Protein AF-A0AAV6CUB8-F1 (afdb_monomer_lite)

Structure (mmCIF, N/CA/C/O backbone):
data_AF-A0AAV6CUB8-F1
#
_entry.id   AF-A0AAV6CUB8-F1
#
loop_
_atom_site.group_PDB
_atom_site.id
_atom_site.type_symbol
_atom_site.label_atom_id
_atom_site.label_alt_id
_atom_site.label_comp_id
_atom_site.label_asym_id
_atom_site.label_entity_id
_atom_site.label_seq_id
_atom_site.pdbx_PDB_ins_code
_atom_site.Cartn_x
_atom_site.Cartn_y
_atom_site.Cartn_z
_atom_site.occupancy
_atom_site.B_iso_or_equiv
_atom_site.auth_seq_id
_atom_site.auth_comp_id
_atom_site.auth_asym_id
_atom_site.auth_atom_id
_atom_site.pdbx_PDB_model_num
ATOM 1 N N . MET A 1 1 ? -48.097 -9.297 0.625 1.00 46.62 1 MET A N 1
ATOM 2 C CA . MET A 1 1 ? -46.932 -8.595 0.040 1.00 46.62 1 MET A CA 1
ATOM 3 C C . MET A 1 1 ? -46.776 -7.238 0.726 1.00 46.62 1 MET A C 1
ATOM 5 O O . MET A 1 1 ? -47.336 -6.263 0.253 1.00 46.62 1 MET A O 1
ATOM 9 N N . LYS A 1 2 ? -46.164 -7.179 1.920 1.00 51.59 2 LYS A N 1
ATOM 10 C CA . LYS A 1 2 ? -46.276 -6.002 2.815 1.00 51.59 2 LYS A CA 1
ATOM 11 C C . LYS A 1 2 ? -44.956 -5.564 3.469 1.00 51.59 2 LYS A C 1
ATOM 13 O O . LYS A 1 2 ? -44.980 -4.836 4.449 1.00 51.59 2 LYS A O 1
ATOM 18 N N . TYR A 1 3 ? -43.820 -5.977 2.905 1.00 56.75 3 TYR A N 1
ATOM 19 C CA . TYR A 1 3 ? -42.485 -5.676 3.447 1.00 56.75 3 TYR A CA 1
ATOM 20 C C . TYR A 1 3 ? -41.549 -4.994 2.438 1.00 56.75 3 TYR A C 1
ATOM 22 O O . TYR A 1 3 ? -40.354 -4.882 2.681 1.00 56.75 3 TYR A O 1
ATOM 30 N N . LEU A 1 4 ? -42.079 -4.514 1.307 1.00 52.09 4 LEU A N 1
ATOM 31 C CA . LEU A 1 4 ? -41.264 -3.890 0.263 1.00 52.09 4 LEU A CA 1
ATOM 32 C C . LEU A 1 4 ? -40.716 -2.473 0.579 1.00 52.09 4 LEU A C 1
ATOM 34 O O . LEU A 1 4 ? -39.707 -2.124 -0.023 1.00 52.09 4 LEU A O 1
ATOM 38 N N . PRO A 1 5 ? -41.271 -1.639 1.492 1.00 50.25 5 PRO A N 1
ATOM 39 C CA . PRO A 1 5 ? -40.734 -0.287 1.679 1.00 50.25 5 PRO A CA 1
ATOM 40 C C . PRO A 1 5 ? -39.568 -0.218 2.680 1.00 50.25 5 PRO A C 1
ATOM 42 O O . PRO A 1 5 ? -38.992 0.849 2.865 1.00 50.25 5 PRO A O 1
ATOM 45 N N . LEU A 1 6 ? -39.205 -1.329 3.335 1.00 50.91 6 LEU A N 1
ATOM 46 C CA . LEU A 1 6 ? -38.262 -1.332 4.463 1.00 50.91 6 LEU A CA 1
ATOM 47 C C . LEU A 1 6 ? -36.844 -1.815 4.101 1.00 50.91 6 LEU A C 1
ATOM 49 O O . LEU A 1 6 ? -36.047 -2.096 4.986 1.00 50.91 6 LEU A O 1
ATOM 53 N N . LEU A 1 7 ? -36.525 -1.929 2.808 1.00 52.56 7 LEU A N 1
ATOM 54 C CA . LEU A 1 7 ? -35.200 -2.352 2.319 1.00 52.56 7 LEU A CA 1
ATOM 55 C C . LEU A 1 7 ? -34.389 -1.221 1.668 1.00 52.56 7 LEU A C 1
ATOM 57 O O . LEU A 1 7 ? -33.260 -1.440 1.246 1.00 52.56 7 LEU A O 1
ATOM 61 N N . VAL A 1 8 ? -34.939 -0.008 1.592 1.00 53.78 8 VAL A N 1
ATOM 62 C CA . VAL A 1 8 ? -34.275 1.135 0.946 1.00 53.78 8 VAL A CA 1
ATOM 63 C C . VAL A 1 8 ? -33.281 1.884 1.859 1.00 53.78 8 VAL A C 1
ATOM 65 O O . VAL A 1 8 ? -32.220 2.255 1.359 1.00 53.78 8 VAL A O 1
ATOM 68 N N . PRO A 1 9 ? -33.500 2.082 3.179 1.00 51.88 9 PRO A N 1
ATOM 69 C CA . PRO A 1 9 ? -32.579 2.911 3.967 1.00 51.88 9 PRO A CA 1
ATOM 70 C C . PRO A 1 9 ? -31.269 2.201 4.351 1.00 51.88 9 PRO A C 1
ATOM 72 O O . PRO A 1 9 ? -30.313 2.862 4.745 1.00 51.88 9 PRO A O 1
ATOM 75 N N . VAL A 1 10 ? -31.190 0.872 4.218 1.00 53.06 10 VAL A N 1
ATOM 76 C CA . VAL A 1 10 ? -30.000 0.093 4.615 1.00 53.06 10 VAL A CA 1
ATOM 77 C C . VAL A 1 10 ? -28.873 0.195 3.579 1.00 53.06 10 VAL A C 1
ATOM 79 O O . VAL A 1 10 ? -27.700 0.148 3.937 1.00 53.06 10 VAL A O 1
ATOM 82 N N . ILE A 1 11 ? -29.204 0.406 2.302 1.00 53.97 11 ILE A N 1
ATOM 83 C CA . ILE A 1 11 ? -28.216 0.439 1.209 1.00 53.97 11 ILE A CA 1
ATOM 84 C C . ILE A 1 11 ? -27.389 1.740 1.226 1.00 53.97 11 ILE A C 1
ATOM 86 O O . ILE A 1 11 ? -26.254 1.762 0.758 1.00 53.97 11 ILE A O 1
ATOM 90 N N . ILE A 1 12 ? -27.906 2.819 1.822 1.00 54.78 12 ILE A N 1
ATOM 91 C CA . ILE A 1 12 ? -27.254 4.141 1.804 1.00 54.78 12 ILE A CA 1
ATOM 92 C C . ILE A 1 12 ? -26.087 4.229 2.809 1.00 54.78 12 ILE A C 1
ATOM 94 O O . ILE A 1 12 ? -25.150 4.995 2.603 1.00 54.78 12 ILE A O 1
ATOM 98 N N . LEU A 1 13 ? -26.076 3.402 3.861 1.00 53.09 13 LEU A N 1
ATOM 99 C CA . LEU A 1 13 ? -25.042 3.449 4.908 1.00 53.09 13 LEU A CA 1
ATOM 100 C C . LEU A 1 13 ? -23.692 2.841 4.493 1.00 53.09 13 LEU A C 1
ATOM 102 O O . LEU A 1 13 ? -22.695 3.038 5.181 1.00 53.09 13 LEU A O 1
ATOM 106 N N . ILE A 1 14 ? -23.631 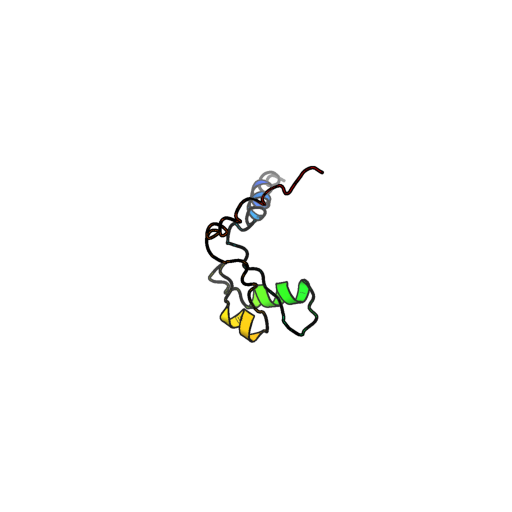2.137 3.361 1.00 55.22 14 ILE A N 1
ATOM 107 C CA . ILE A 1 14 ? -22.394 1.514 2.863 1.00 55.22 14 ILE A CA 1
ATOM 108 C C . ILE A 1 14 ? -21.529 2.519 2.073 1.00 55.22 14 ILE A C 1
ATOM 110 O O . ILE A 1 14 ? -20.364 2.253 1.794 1.00 55.22 14 ILE A O 1
ATOM 114 N N . ALA A 1 15 ? -22.074 3.691 1.722 1.00 51.12 15 ALA A N 1
ATOM 115 C CA . ALA A 1 15 ? -21.407 4.666 0.858 1.00 51.12 15 ALA A CA 1
ATOM 116 C C . ALA A 1 15 ? -20.531 5.696 1.602 1.00 51.12 15 ALA A C 1
ATOM 118 O O . ALA A 1 15 ? -19.840 6.477 0.952 1.00 51.12 15 ALA A O 1
ATOM 119 N N . SER A 1 16 ? -20.529 5.727 2.941 1.00 49.81 16 SER A N 1
ATOM 120 C CA . SER A 1 16 ? -19.799 6.751 3.711 1.00 49.81 16 SER A CA 1
ATOM 121 C C . SER A 1 16 ? -18.449 6.303 4.275 1.00 49.81 16 SER A C 1
ATOM 123 O O . SER A 1 16 ? -17.838 7.050 5.033 1.00 49.81 16 SER A O 1
ATOM 125 N N . ALA A 1 17 ? -17.924 5.139 3.881 1.00 51.28 17 ALA A N 1
ATOM 126 C CA . ALA A 1 17 ? -16.525 4.781 4.140 1.00 51.28 17 ALA A CA 1
ATOM 127 C C . ALA A 1 17 ? -15.579 5.415 3.096 1.00 51.28 17 ALA A C 1
ATOM 129 O O . ALA A 1 17 ? -14.641 4.782 2.622 1.00 51.28 17 ALA A O 1
ATOM 130 N N . CYS A 1 18 ? -15.831 6.669 2.709 1.00 48.78 18 CYS A N 1
ATOM 131 C CA . CYS A 1 18 ? -14.860 7.469 1.971 1.00 48.78 18 CYS A CA 1
ATOM 132 C C . CYS A 1 18 ? -13.869 8.002 3.014 1.00 48.78 18 CYS A C 1
ATOM 134 O O . CYS A 1 18 ? -14.114 9.016 3.665 1.00 48.78 18 CYS A O 1
ATOM 136 N N . GLY A 1 19 ? -12.834 7.200 3.275 1.00 49.22 19 GLY A N 1
ATOM 137 C CA . GLY A 1 19 ? -11.911 7.350 4.392 1.00 49.22 19 GLY A CA 1
ATOM 138 C C . GLY A 1 19 ? -11.245 8.723 4.456 1.00 49.22 19 GLY A C 1
ATOM 139 O O . GLY A 1 19 ? -10.557 9.145 3.536 1.00 49.22 19 GLY A O 1
ATOM 140 N N . THR A 1 20 ? -11.412 9.390 5.596 1.00 50.56 20 THR A N 1
ATOM 141 C CA . THR A 1 20 ? -10.616 10.546 6.037 1.00 50.56 20 THR A CA 1
ATOM 142 C C . THR A 1 20 ? -9.406 10.114 6.871 1.00 50.56 20 THR A C 1
ATOM 144 O O . THR A 1 20 ? -8.844 10.918 7.613 1.00 50.56 20 THR A O 1
ATOM 147 N N . ALA A 1 21 ? -9.032 8.834 6.824 1.00 53.56 21 ALA A N 1
ATOM 148 C CA . ALA A 1 21 ? -7.749 8.395 7.342 1.00 53.56 21 ALA A CA 1
ATOM 149 C C . ALA A 1 21 ? -6.715 8.821 6.308 1.00 53.56 21 ALA A C 1
ATOM 151 O O . ALA A 1 21 ? -6.863 8.459 5.147 1.00 53.56 21 ALA A O 1
ATOM 152 N N . THR A 1 22 ? -5.747 9.636 6.721 1.00 56.72 22 THR A N 1
ATOM 153 C CA . THR A 1 22 ? -4.599 10.069 5.923 1.00 56.72 22 THR A CA 1
ATOM 154 C C . THR A 1 22 ? -4.122 8.897 5.069 1.00 56.72 22 THR A C 1
ATOM 156 O O . THR A 1 22 ? -3.565 7.937 5.605 1.00 56.72 22 THR A O 1
ATOM 159 N N . ASP A 1 23 ? -4.469 8.915 3.779 1.00 63.16 23 ASP A N 1
ATOM 160 C CA . ASP A 1 23 ? -4.250 7.783 2.884 1.00 63.16 23 ASP A CA 1
ATOM 161 C C . ASP A 1 23 ? -2.753 7.743 2.598 1.00 63.16 23 ASP A C 1
ATOM 163 O O . ASP A 1 23 ? -2.237 8.426 1.712 1.00 63.16 23 ASP A O 1
ATOM 167 N N . LYS A 1 24 ? -2.030 7.031 3.466 1.00 76.38 24 LYS A N 1
ATOM 168 C CA . LYS A 1 24 ? -0.598 6.826 3.325 1.00 76.38 24 LYS A CA 1
ATOM 169 C C . LYS A 1 24 ? -0.395 6.134 1.992 1.00 76.38 24 LYS A C 1
ATOM 171 O O . LYS A 1 24 ? -0.878 5.023 1.783 1.00 76.38 24 LYS A O 1
ATOM 176 N N . GLN A 1 25 ? 0.302 6.806 1.090 1.00 84.56 25 GLN A N 1
ATOM 177 C CA . GLN A 1 25 ? 0.537 6.279 -0.243 1.00 84.56 25 GLN A CA 1
ATOM 178 C C . GLN A 1 25 ? 1.655 5.230 -0.184 1.00 84.56 25 GLN A C 1
ATOM 180 O O . GLN A 1 25 ? 2.641 5.402 0.534 1.00 84.56 25 GLN A O 1
ATOM 185 N N . TRP A 1 26 ? 1.524 4.150 -0.951 1.00 88.62 26 TRP A N 1
ATOM 186 C CA . TRP A 1 26 ? 2.466 3.027 -0.961 1.00 88.62 26 TRP A CA 1
ATOM 187 C C . TRP A 1 26 ? 2.999 2.769 -2.367 1.00 88.62 26 TRP A C 1
ATOM 189 O O . TRP A 1 26 ? 2.314 3.022 -3.355 1.00 88.62 26 TRP A O 1
ATOM 199 N N . TYR A 1 27 ? 4.212 2.232 -2.462 1.00 90.44 27 TYR A N 1
ATOM 200 C CA . TYR A 1 27 ? 4.826 1.817 -3.722 1.00 90.44 27 TYR A CA 1
ATOM 201 C C . TYR A 1 27 ? 5.727 0.597 -3.517 1.00 90.44 27 TYR A C 1
ATOM 203 O O . TYR A 1 27 ? 6.314 0.444 -2.448 1.00 90.44 27 TYR A O 1
ATOM 211 N N . LYS A 1 28 ? 5.872 -0.266 -4.530 1.00 91.56 28 LYS A N 1
ATOM 212 C CA . LYS A 1 28 ? 6.898 -1.320 -4.526 1.00 91.56 28 LYS A CA 1
ATOM 213 C C . LYS A 1 28 ? 8.138 -0.845 -5.285 1.00 91.56 28 LYS A C 1
ATOM 215 O O . LYS A 1 28 ? 8.070 -0.695 -6.505 1.00 91.56 28 LYS A O 1
ATOM 220 N N . PRO A 1 29 ? 9.271 -0.586 -4.612 1.00 83.25 29 PRO A N 1
ATOM 221 C CA . PRO A 1 29 ? 10.516 -0.315 -5.312 1.00 83.25 29 PRO A CA 1
ATOM 222 C C . PRO A 1 29 ? 10.978 -1.596 -6.015 1.00 83.25 29 PRO A C 1
ATOM 224 O O . PRO A 1 29 ? 11.031 -2.661 -5.404 1.00 83.25 29 PRO A O 1
ATOM 227 N N . ASN A 1 30 ? 11.365 -1.482 -7.285 1.00 83.06 30 ASN A N 1
ATOM 228 C CA . ASN A 1 30 ? 11.949 -2.571 -8.083 1.00 83.06 30 ASN A CA 1
ATOM 229 C C . ASN A 1 30 ? 10.992 -3.709 -8.482 1.00 83.06 30 ASN A C 1
ATOM 231 O O . ASN A 1 30 ? 11.459 -4.775 -8.880 1.00 83.06 30 ASN A O 1
ATOM 235 N N . ALA A 1 31 ? 9.678 -3.504 -8.397 1.00 87.06 31 ALA A N 1
ATOM 236 C CA . ALA A 1 31 ? 8.702 -4.460 -8.904 1.00 87.06 31 ALA A CA 1
ATOM 237 C C . ALA A 1 31 ? 7.571 -3.732 -9.626 1.00 87.06 31 ALA A C 1
ATOM 239 O O . ALA A 1 31 ? 7.040 -2.747 -9.111 1.00 87.06 31 ALA A O 1
ATOM 240 N N . ASP A 1 32 ? 7.176 -4.250 -10.785 1.00 90.25 32 ASP A N 1
ATOM 241 C CA . ASP A 1 32 ? 5.915 -3.869 -11.407 1.00 90.25 32 ASP A CA 1
ATOM 242 C C . ASP A 1 32 ? 4.768 -4.458 -10.584 1.00 90.25 32 ASP A C 1
ATOM 244 O O . ASP A 1 32 ? 4.802 -5.621 -10.172 1.00 90.25 32 ASP A O 1
ATOM 248 N N . TYR A 1 33 ? 3.754 -3.646 -10.311 1.00 89.31 33 TYR A N 1
ATOM 249 C CA . TYR A 1 33 ? 2.586 -4.063 -9.549 1.00 89.31 33 TYR A CA 1
ATOM 250 C C . TYR A 1 33 ? 1.325 -3.464 -10.146 1.00 89.31 33 TYR A C 1
ATOM 252 O O . TYR A 1 33 ? 1.334 -2.378 -10.727 1.00 89.31 33 TYR A O 1
ATOM 260 N N . THR A 1 34 ? 0.217 -4.175 -9.972 1.00 92.69 34 THR A N 1
ATOM 261 C CA . THR A 1 34 ? -1.102 -3.672 -10.336 1.00 92.69 34 THR A CA 1
ATOM 262 C C . THR A 1 34 ? -1.828 -3.120 -9.115 1.00 92.69 34 THR A C 1
ATOM 264 O O . THR A 1 34 ? -1.484 -3.391 -7.961 1.00 92.69 34 THR A O 1
ATOM 267 N N . THR A 1 35 ? -2.897 -2.371 -9.364 1.00 89.00 35 THR A N 1
ATOM 268 C CA . THR A 1 35 ? -3.824 -1.946 -8.309 1.00 89.00 35 THR A CA 1
ATOM 269 C C . THR A 1 35 ? -4.484 -3.134 -7.605 1.00 89.00 35 THR A C 1
ATOM 271 O O . THR A 1 35 ? -4.746 -3.058 -6.409 1.00 89.00 35 THR A O 1
ATOM 274 N N . ALA A 1 36 ? -4.705 -4.250 -8.308 1.00 90.94 36 ALA A N 1
ATOM 275 C CA . ALA A 1 36 ? -5.270 -5.463 -7.722 1.00 90.94 36 ALA A CA 1
ATOM 276 C C . ALA A 1 36 ? -4.314 -6.122 -6.712 1.00 90.94 36 ALA A C 1
ATOM 278 O O . ALA A 1 36 ? -4.758 -6.605 -5.670 1.00 90.94 36 ALA A O 1
ATOM 279 N N . ASP A 1 37 ? -3.006 -6.096 -6.985 1.00 90.31 37 ASP A N 1
ATOM 280 C CA . ASP A 1 37 ? -1.993 -6.606 -6.054 1.00 90.31 37 ASP A CA 1
ATOM 281 C C . ASP A 1 37 ? -1.946 -5.776 -4.772 1.00 90.31 37 ASP A C 1
ATOM 283 O O . ASP A 1 37 ? -1.870 -6.333 -3.676 1.00 90.31 37 ASP A O 1
ATOM 287 N N . PHE A 1 38 ? -2.02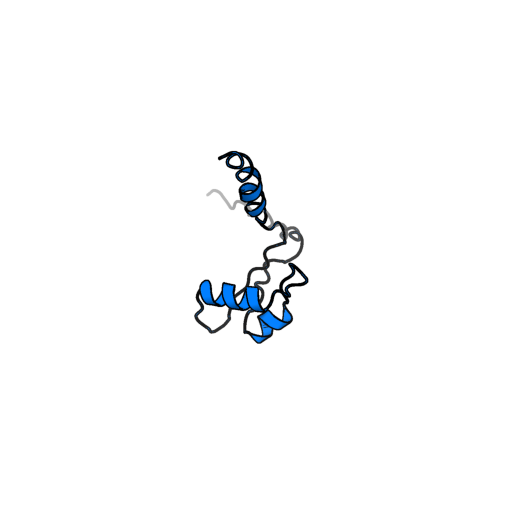8 -4.448 -4.911 1.00 91.19 38 PHE A N 1
ATOM 288 C CA . PHE A 1 38 ? -2.117 -3.541 -3.769 1.00 91.19 38 PHE A CA 1
ATOM 289 C C . PHE A 1 38 ? -3.361 -3.813 -2.934 1.00 91.19 38 PHE A C 1
ATOM 291 O O . PHE A 1 38 ? -3.251 -3.955 -1.723 1.00 91.19 38 PHE A O 1
ATOM 298 N N . GLU A 1 39 ? -4.529 -3.935 -3.565 1.00 90.38 39 GLU A N 1
ATOM 299 C CA . GLU A 1 39 ? -5.784 -4.144 -2.847 1.00 90.38 39 GLU A CA 1
ATOM 300 C C . GLU A 1 39 ? -5.784 -5.453 -2.057 1.00 90.38 39 GLU A C 1
ATOM 302 O O . GLU A 1 39 ? -6.169 -5.477 -0.889 1.00 90.38 39 GLU A O 1
ATOM 307 N N . ARG A 1 40 ? -5.297 -6.537 -2.668 1.00 92.06 40 ARG A N 1
ATOM 308 C CA . ARG A 1 40 ? -5.172 -7.835 -2.000 1.00 92.06 40 ARG A CA 1
ATOM 309 C C . ARG A 1 40 ? -4.268 -7.735 -0.774 1.00 92.06 40 ARG A C 1
ATOM 311 O O . ARG A 1 40 ? -4.660 -8.150 0.311 1.00 92.06 40 ARG A O 1
ATOM 318 N N . ASP A 1 41 ? -3.073 -7.175 -0.947 1.00 92.06 41 ASP A N 1
ATOM 319 C CA . ASP A 1 41 ? -2.103 -7.047 0.139 1.00 92.06 41 ASP A CA 1
ATOM 320 C C . ASP A 1 41 ? -2.620 -6.092 1.232 1.00 92.06 41 ASP A C 1
ATOM 322 O O . ASP A 1 41 ? -2.459 -6.377 2.414 1.00 92.06 41 ASP A O 1
ATOM 326 N N . ARG A 1 42 ? -3.323 -5.016 0.859 1.00 89.19 42 ARG A N 1
ATOM 327 C CA . ARG A 1 42 ? -3.963 -4.073 1.784 1.00 89.19 42 ARG A CA 1
ATOM 328 C C . ARG A 1 42 ? -5.035 -4.746 2.631 1.00 89.19 42 ARG A C 1
ATOM 330 O O . ARG A 1 42 ? -5.056 -4.549 3.843 1.00 89.19 42 ARG A O 1
ATOM 337 N N . VAL A 1 43 ? -5.925 -5.523 2.016 1.00 90.19 43 VAL A N 1
ATOM 338 C CA . VAL A 1 43 ? -6.989 -6.252 2.726 1.00 90.19 43 VAL A CA 1
ATOM 339 C C . VAL A 1 43 ? -6.392 -7.308 3.648 1.00 90.19 43 VAL A C 1
ATOM 341 O O . VAL A 1 43 ? -6.809 -7.411 4.799 1.00 90.19 43 VAL A O 1
ATOM 344 N N . ASP A 1 44 ? -5.386 -8.043 3.179 1.00 91.25 44 ASP A N 1
ATOM 345 C CA . ASP A 1 44 ? -4.699 -9.048 3.988 1.00 91.25 44 ASP A CA 1
ATOM 346 C C . ASP A 1 44 ? -3.973 -8.424 5.189 1.00 91.25 44 ASP A C 1
ATOM 348 O O . ASP A 1 44 ? -3.997 -8.980 6.287 1.00 9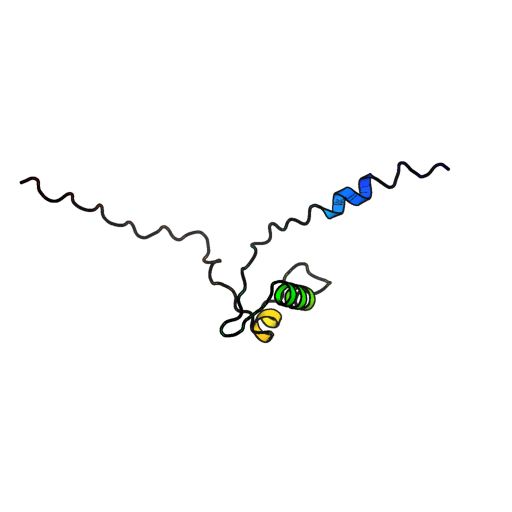1.25 44 ASP A O 1
ATOM 352 N N . CYS A 1 45 ? -3.339 -7.266 4.985 1.00 90.38 45 CYS A N 1
ATOM 353 C CA . CYS A 1 45 ? -2.604 -6.525 6.008 1.00 90.38 45 CYS A CA 1
ATOM 354 C C . CYS A 1 45 ? -3.489 -5.602 6.861 1.00 90.38 45 CYS A C 1
ATOM 356 O O . CYS A 1 45 ? -2.974 -4.926 7.749 1.00 90.38 45 CYS A O 1
ATOM 358 N N . THR A 1 46 ? -4.804 -5.546 6.629 1.00 88.81 46 THR A N 1
ATOM 359 C CA . THR A 1 46 ? -5.741 -4.801 7.482 1.00 88.81 46 THR A CA 1
ATOM 360 C C . THR A 1 46 ? -6.414 -5.782 8.441 1.00 88.81 46 THR A C 1
ATOM 362 O O . THR A 1 46 ? -7.265 -6.575 8.023 1.00 88.81 46 THR A O 1
ATOM 365 N N . PRO A 1 47 ? -6.073 -5.773 9.744 1.00 82.56 47 PRO A N 1
ATOM 366 C CA . PRO A 1 47 ? -6.658 -6.717 10.683 1.00 82.56 47 PRO A CA 1
ATOM 367 C C . PRO A 1 47 ? -8.174 -6.530 10.761 1.00 82.56 47 PRO A C 1
ATOM 369 O O . PRO A 1 47 ? -8.658 -5.431 10.975 1.00 82.56 47 PRO A O 1
ATOM 372 N N . LYS A 1 48 ? -8.966 -7.607 10.718 1.00 78.19 48 LYS A N 1
ATOM 373 C CA . LYS A 1 48 ? -10.447 -7.513 10.780 1.00 78.19 48 LYS A CA 1
ATOM 374 C C . LYS A 1 48 ? -10.998 -6.788 12.019 1.00 78.19 48 LYS A C 1
ATOM 376 O O . LYS A 1 48 ? -12.162 -6.405 12.044 1.00 78.19 48 LYS A O 1
ATOM 381 N N . LYS A 1 49 ? -10.177 -6.654 13.063 1.00 75.31 49 LYS A N 1
ATOM 382 C CA . LYS A 1 49 ? -10.512 -5.982 14.324 1.00 75.31 49 LYS A CA 1
ATOM 383 C C . LYS A 1 49 ? -10.235 -4.474 14.296 1.00 75.31 49 LYS A C 1
ATOM 385 O O . LYS A 1 49 ? -10.687 -3.775 15.195 1.00 75.31 49 LYS A O 1
ATOM 390 N N . THR A 1 50 ? -9.487 -3.982 13.309 1.00 70.75 50 THR A N 1
ATOM 391 C CA . THR A 1 50 ? -9.029 -2.592 13.213 1.00 70.75 50 THR A CA 1
ATOM 392 C C . THR A 1 50 ? -9.102 -2.113 11.770 1.00 70.75 50 THR A C 1
ATOM 394 O O . THR A 1 50 ? -8.578 -2.751 10.871 1.00 70.75 50 THR A O 1
ATOM 397 N N . THR A 1 51 ? -9.644 -0.930 11.523 1.00 76.25 51 THR A N 1
ATOM 398 C CA . THR A 1 51 ? -9.631 -0.321 10.179 1.00 76.25 51 THR A CA 1
ATOM 399 C C . THR A 1 51 ? -8.283 0.329 9.831 1.00 76.25 51 THR A C 1
ATOM 401 O O . THR A 1 51 ? -8.226 1.197 8.966 1.00 76.25 51 THR A O 1
ATOM 404 N N . VAL A 1 52 ? -7.213 -0.030 10.549 1.00 81.88 52 VAL A N 1
ATOM 405 C CA . VAL A 1 52 ? -5.865 0.525 10.392 1.00 81.88 52 VAL A CA 1
ATOM 406 C C . VAL A 1 52 ? -5.007 -0.499 9.667 1.00 81.88 52 VAL A C 1
ATOM 408 O O . VAL A 1 52 ? -4.952 -1.659 10.073 1.00 81.88 52 VAL A O 1
ATOM 411 N N . LEU A 1 53 ? -4.351 -0.057 8.599 1.00 85.00 53 LEU A N 1
ATOM 412 C CA . LEU A 1 53 ? -3.436 -0.872 7.813 1.00 85.00 53 LEU A CA 1
ATOM 413 C C . LEU A 1 53 ? -2.147 -1.141 8.602 1.00 85.00 53 LEU A C 1
ATOM 415 O O . LEU A 1 53 ? -1.523 -0.204 9.102 1.00 85.00 53 LEU A O 1
ATOM 419 N N . ASP A 1 54 ? -1.732 -2.405 8.694 1.00 88.75 54 ASP A N 1
ATOM 420 C CA . ASP A 1 54 ? -0.474 -2.784 9.338 1.00 88.75 54 ASP A CA 1
ATOM 421 C C . ASP A 1 54 ? 0.718 -2.481 8.417 1.00 88.75 54 ASP A C 1
ATOM 423 O O . ASP A 1 54 ? 0.938 -3.138 7.394 1.00 88.75 54 ASP A O 1
ATOM 427 N N . GLU A 1 55 ? 1.515 -1.478 8.791 1.00 89.31 55 GLU A N 1
ATOM 428 C CA . GLU A 1 55 ? 2.696 -1.084 8.026 1.00 89.31 55 GLU A CA 1
ATOM 429 C C . GLU A 1 55 ? 3.780 -2.161 7.960 1.00 89.31 55 GLU A C 1
ATOM 431 O O . GLU A 1 55 ? 4.536 -2.206 6.989 1.00 89.31 55 GLU A O 1
ATOM 436 N N . THR A 1 56 ? 3.902 -2.990 8.996 1.00 91.00 56 THR A N 1
ATOM 437 C CA . THR A 1 56 ? 4.933 -4.032 9.059 1.00 91.00 56 THR A CA 1
ATOM 438 C C . THR A 1 56 ? 4.605 -5.111 8.043 1.00 91.00 56 THR A C 1
ATOM 440 O O . THR A 1 56 ? 5.451 -5.448 7.218 1.00 91.00 56 THR A O 1
ATOM 443 N N . CYS A 1 57 ? 3.341 -5.540 8.008 1.00 92.38 57 CYS A N 1
ATOM 444 C CA . CYS A 1 57 ? 2.839 -6.472 7.001 1.00 92.38 57 CYS A CA 1
ATOM 445 C C . CYS A 1 57 ? 3.034 -5.929 5.576 1.00 92.38 57 CYS A C 1
ATOM 447 O O . CYS A 1 57 ? 3.525 -6.637 4.697 1.00 92.38 57 CYS A O 1
ATOM 449 N N . MET A 1 58 ? 2.725 -4.649 5.343 1.00 92.25 58 MET A N 1
ATOM 450 C CA . MET A 1 58 ? 2.931 -4.018 4.035 1.00 92.25 58 MET A CA 1
ATOM 451 C C . MET A 1 58 ? 4.411 -4.026 3.619 1.00 92.25 58 MET A C 1
ATOM 453 O O . MET A 1 58 ? 4.729 -4.427 2.496 1.00 92.25 58 MET A O 1
ATOM 457 N N . LYS A 1 59 ? 5.323 -3.662 4.529 1.00 91.38 59 LYS A N 1
ATOM 458 C CA . LYS A 1 59 ? 6.778 -3.672 4.290 1.00 91.38 59 LYS A CA 1
ATOM 459 C C . LYS A 1 59 ? 7.318 -5.072 4.008 1.00 91.38 59 LYS A C 1
ATOM 461 O O . LYS A 1 59 ? 8.121 -5.223 3.091 1.00 91.38 59 LYS A O 1
ATOM 466 N N . GLU A 1 60 ? 6.851 -6.094 4.722 1.00 93.06 60 GLU A N 1
ATOM 467 C CA . GLU A 1 60 ? 7.214 -7.498 4.465 1.00 93.06 60 GLU A CA 1
ATOM 468 C C . GLU A 1 60 ? 6.783 -7.967 3.072 1.00 93.06 60 GLU A C 1
ATOM 470 O O . GLU A 1 60 ? 7.497 -8.727 2.419 1.00 93.06 60 GLU A O 1
ATOM 475 N N . ARG A 1 61 ? 5.654 -7.457 2.564 1.00 91.88 61 ARG A N 1
ATOM 476 C CA . ARG A 1 61 ? 5.203 -7.698 1.184 1.00 91.88 61 ARG A CA 1
ATOM 477 C C . ARG A 1 61 ? 5.914 -6.836 0.138 1.00 91.88 61 ARG A C 1
ATOM 479 O O . ARG A 1 61 ? 5.566 -6.897 -1.043 1.00 91.88 61 ARG A O 1
ATOM 486 N N . GLY A 1 62 ? 6.905 -6.047 0.548 1.00 91.62 62 GLY A N 1
ATOM 487 C CA . GLY A 1 62 ? 7.714 -5.193 -0.318 1.00 91.62 62 GLY A CA 1
ATOM 488 C C . GLY A 1 62 ? 7.100 -3.826 -0.611 1.00 91.62 62 GLY A C 1
ATOM 489 O O . GLY A 1 62 ? 7.624 -3.104 -1.456 1.00 91.62 62 GLY A O 1
ATOM 490 N N . TRP A 1 63 ? 6.006 -3.448 0.058 1.00 92.88 63 TRP A N 1
ATOM 491 C CA . TRP A 1 63 ? 5.448 -2.102 -0.049 1.00 92.88 63 TRP A CA 1
ATOM 492 C C . TRP A 1 63 ? 6.227 -1.131 0.834 1.00 92.88 63 TRP A C 1
ATOM 494 O O . TRP A 1 63 ? 6.332 -1.302 2.046 1.00 92.88 63 TRP A O 1
ATOM 504 N N . MET A 1 64 ? 6.725 -0.056 0.241 1.00 90.19 64 MET A N 1
ATOM 505 C CA . MET A 1 64 ? 7.307 1.067 0.960 1.00 90.19 64 MET A CA 1
ATOM 506 C C . MET A 1 64 ? 6.319 2.231 1.023 1.00 90.19 64 MET A C 1
ATOM 508 O O . MET A 1 64 ? 5.634 2.505 0.036 1.00 90.19 64 MET A O 1
ATOM 512 N N . PRO A 1 65 ? 6.232 2.936 2.162 1.00 87.88 65 PRO A N 1
ATOM 513 C CA . PRO A 1 65 ? 5.442 4.149 2.240 1.00 87.88 65 PRO A CA 1
ATOM 514 C C . PRO A 1 65 ? 6.141 5.250 1.438 1.00 87.88 65 PRO A C 1
ATOM 516 O O 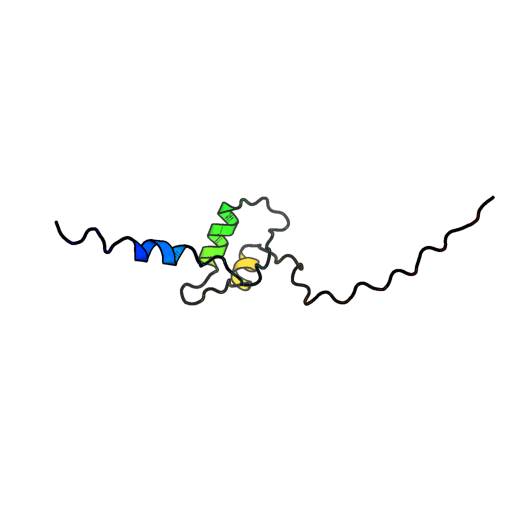. PRO A 1 65 ? 7.346 5.472 1.575 1.00 87.88 65 PRO A O 1
ATOM 519 N N . LEU A 1 66 ? 5.390 5.955 0.600 1.00 81.81 66 LEU A N 1
ATOM 520 C CA . LEU A 1 66 ? 5.839 7.221 0.041 1.00 81.81 66 LEU A CA 1
ATOM 521 C C . LEU A 1 66 ? 5.928 8.213 1.202 1.00 81.81 66 LEU A C 1
ATOM 523 O O . LEU A 1 66 ? 4.970 8.399 1.949 1.00 81.81 66 LEU A O 1
ATOM 527 N N . SER A 1 67 ? 7.072 8.873 1.354 1.00 62.75 67 SER A N 1
ATOM 528 C CA . SER A 1 67 ? 7.341 9.858 2.413 1.00 62.75 67 SER A CA 1
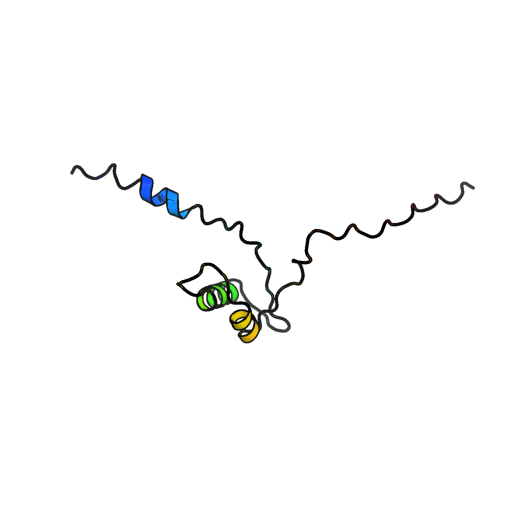ATOM 529 C C . SER A 1 67 ? 6.504 11.151 2.302 1.00 62.75 67 SER A C 1
ATOM 531 O O . SER A 1 67 ? 6.903 12.187 2.826 1.00 62.75 67 SER A O 1
ATOM 533 N N . GLY A 1 68 ? 5.361 11.113 1.607 1.00 52.38 68 GLY A N 1
ATOM 534 C CA . GLY A 1 68 ? 4.437 12.232 1.407 1.00 52.38 68 GLY A CA 1
ATOM 535 C C . GLY A 1 68 ? 3.700 12.666 2.675 1.00 52.38 68 GLY A C 1
ATOM 536 O O . GLY A 1 68 ? 3.215 13.789 2.725 1.00 52.38 68 GLY A O 1
ATOM 537 N N . ASP A 1 69 ? 3.716 11.843 3.727 1.00 52.16 69 ASP A N 1
ATOM 538 C CA . ASP A 1 69 ? 3.265 12.223 5.072 1.00 52.16 69 ASP A CA 1
ATOM 539 C C . ASP A 1 69 ? 4.369 12.938 5.869 1.00 52.16 69 ASP A C 1
ATOM 541 O O . ASP A 1 69 ? 4.496 12.758 7.085 1.00 52.16 69 ASP A O 1
ATOM 545 N N . ALA A 1 70 ? 5.213 13.745 5.213 1.00 48.03 70 ALA A N 1
ATOM 546 C CA . ALA A 1 70 ? 5.906 14.785 5.957 1.00 48.03 70 ALA A CA 1
ATOM 547 C C . ALA A 1 70 ? 4.812 15.589 6.676 1.00 48.03 70 ALA A C 1
ATOM 549 O O . ALA A 1 70 ? 3.864 16.052 6.039 1.00 48.03 70 ALA A O 1
ATOM 550 N N . GLY A 1 71 ? 4.904 15.677 8.007 1.00 53.75 71 GLY A N 1
ATOM 551 C CA . GLY A 1 71 ? 3.971 16.438 8.839 1.00 53.75 71 GLY A CA 1
ATOM 552 C C . GLY A 1 71 ? 3.749 17.870 8.320 1.00 53.75 71 GLY A C 1
ATOM 553 O O . GLY A 1 71 ? 4.446 18.302 7.400 1.00 53.75 71 GLY A O 1
ATOM 554 N N . PRO A 1 72 ? 2.784 18.617 8.895 1.00 52.59 72 PRO A N 1
ATOM 555 C CA . PRO A 1 72 ? 2.253 19.859 8.325 1.00 52.59 72 PRO A CA 1
ATOM 556 C C . PRO A 1 72 ? 3.367 20.717 7.734 1.00 52.59 72 PRO A C 1
ATOM 558 O O . PRO A 1 72 ? 4.330 21.007 8.442 1.00 52.59 72 PRO A O 1
ATOM 561 N N . ALA A 1 73 ? 3.232 21.052 6.443 1.00 53.91 73 ALA A N 1
ATOM 562 C CA . ALA A 1 73 ? 4.251 21.697 5.622 1.00 53.91 73 ALA A CA 1
ATOM 563 C C . ALA A 1 73 ? 5.134 22.639 6.450 1.00 53.91 73 ALA A C 1
ATOM 565 O O . ALA A 1 73 ? 4.713 23.734 6.835 1.00 53.91 73 ALA A O 1
ATOM 566 N N . VAL A 1 74 ? 6.362 22.207 6.748 1.00 59.53 74 VAL A N 1
ATOM 567 C CA . VAL A 1 74 ? 7.358 23.106 7.327 1.00 59.53 74 VAL A CA 1
ATOM 568 C C . VAL A 1 74 ? 7.534 24.203 6.286 1.00 59.53 74 VAL A C 1
ATOM 570 O O . VAL A 1 74 ? 7.869 23.894 5.141 1.00 59.53 74 VAL A O 1
ATOM 573 N N . LYS A 1 75 ? 7.184 25.451 6.643 1.00 56.97 75 LYS A N 1
ATOM 574 C CA . LYS A 1 75 ? 7.193 26.605 5.729 1.00 56.97 75 LYS A CA 1
ATOM 575 C C . LYS A 1 75 ? 8.418 26.517 4.824 1.00 56.97 75 LYS A C 1
ATOM 577 O O . LYS A 1 75 ? 9.539 26.467 5.331 1.00 56.97 75 LYS A O 1
ATOM 582 N N . ALA A 1 76 ? 8.188 26.481 3.511 1.00 61.25 76 ALA A N 1
ATOM 583 C CA . ALA A 1 76 ? 9.267 26.472 2.535 1.00 61.25 76 ALA A CA 1
ATOM 584 C C . ALA A 1 76 ? 10.270 27.592 2.881 1.00 61.25 76 ALA A C 1
ATOM 586 O O . ALA A 1 76 ? 9.826 28.697 3.224 1.00 61.25 76 ALA A O 1
ATOM 587 N N . PRO A 1 77 ? 11.594 27.341 2.832 1.00 61.78 77 PRO A N 1
ATOM 588 C CA . PRO A 1 77 ? 12.581 28.388 3.054 1.00 61.78 77 PRO A CA 1
ATOM 589 C C . PRO A 1 77 ? 12.276 29.562 2.123 1.00 61.78 77 PRO A C 1
ATOM 591 O O . PRO A 1 77 ? 12.064 29.363 0.926 1.00 61.78 77 PRO A O 1
ATOM 594 N N . ALA A 1 78 ? 12.198 30.774 2.675 1.00 62.41 78 ALA A N 1
ATOM 595 C CA . ALA A 1 78 ? 11.898 31.962 1.889 1.00 62.41 78 ALA A CA 1
ATOM 596 C C . ALA A 1 78 ? 12.963 32.123 0.796 1.00 62.41 78 ALA A C 1
ATOM 598 O O . ALA A 1 78 ? 14.125 32.408 1.084 1.00 62.41 78 ALA A O 1
ATOM 599 N N . ILE A 1 79 ? 12.568 31.919 -0.461 1.00 63.75 79 ILE A N 1
ATOM 600 C CA . ILE A 1 79 ? 13.426 32.194 -1.611 1.00 63.75 79 ILE A CA 1
ATOM 601 C C . ILE A 1 79 ? 13.619 33.719 -1.647 1.00 63.75 79 ILE A C 1
ATOM 603 O O . ILE A 1 79 ? 12.617 34.440 -1.714 1.00 63.75 79 ILE A O 1
ATOM 607 N N . PRO A 1 80 ? 14.857 34.245 -1.576 1.00 64.44 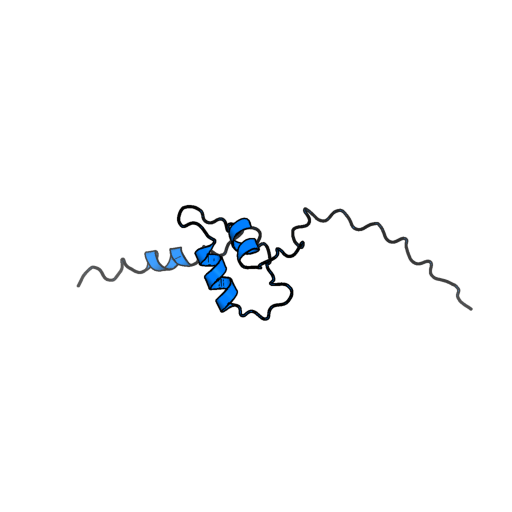80 PRO A N 1
ATOM 608 C CA . PRO A 1 80 ? 15.074 35.682 -1.651 1.00 64.44 80 PRO A CA 1
ATOM 609 C C . PRO A 1 80 ? 14.585 36.210 -3.010 1.00 64.44 80 PRO A C 1
ATOM 611 O O . PRO A 1 80 ? 14.755 35.534 -4.031 1.00 64.44 80 PRO A O 1
ATOM 614 N N . PRO A 1 81 ? 13.962 37.401 -3.059 1.00 65.06 81 PRO A N 1
ATOM 615 C CA . PRO A 1 81 ? 13.429 37.938 -4.301 1.00 65.06 81 PRO A CA 1
ATOM 616 C C . PRO A 1 81 ? 14.553 38.116 -5.326 1.00 65.06 81 PRO A C 1
ATOM 618 O O . PRO A 1 81 ? 15.570 38.757 -5.064 1.00 65.06 81 PRO A O 1
ATOM 621 N N . ARG A 1 82 ? 14.347 37.546 -6.517 1.00 63.19 82 ARG A N 1
ATOM 622 C CA . ARG A 1 82 ? 15.227 37.692 -7.681 1.00 63.19 82 ARG A CA 1
ATOM 623 C C . ARG A 1 82 ? 15.383 39.182 -7.999 1.00 63.19 82 ARG A C 1
ATOM 625 O O . ARG A 1 82 ? 14.430 39.816 -8.452 1.00 63.19 82 ARG A O 1
ATOM 632 N N . GLN A 1 83 ? 16.568 39.744 -7.756 1.00 59.72 83 GLN A N 1
ATOM 633 C CA . GLN A 1 83 ? 16.877 41.128 -8.114 1.00 59.72 83 GLN A CA 1
ATOM 634 C C . GLN A 1 83 ? 16.717 41.294 -9.632 1.00 59.72 83 GLN A C 1
ATOM 636 O O . GLN A 1 83 ? 17.386 40.622 -10.418 1.00 59.72 83 GLN A O 1
ATOM 641 N N . LYS A 1 84 ? 15.784 42.159 -10.052 1.00 54.41 84 LYS A N 1
ATOM 642 C CA . LYS A 1 84 ? 15.627 42.567 -11.453 1.00 54.41 84 LYS A CA 1
ATOM 643 C C . LYS A 1 84 ? 16.891 43.318 -11.874 1.00 54.41 84 LYS A C 1
ATOM 645 O O . LYS A 1 84 ? 17.051 44.490 -11.548 1.00 54.41 84 LYS A O 1
ATOM 650 N N . GLY A 1 85 ? 17.788 42.626 -12.567 1.00 50.81 85 GLY A N 1
ATOM 651 C CA . GLY A 1 85 ? 18.966 43.223 -13.183 1.00 50.81 85 GLY A CA 1
ATOM 652 C C . GLY A 1 85 ? 18.593 44.126 -14.361 1.00 50.81 85 GLY A C 1
ATOM 653 O O . GLY A 1 85 ? 17.863 43.698 -15.250 1.00 50.81 85 GLY A O 1
ATOM 654 N N . GLY A 1 86 ? 19.097 45.363 -14.304 1.00 50.03 86 GLY A N 1
ATOM 655 C CA . GLY A 1 86 ? 19.621 46.181 -15.406 1.00 50.03 86 GLY A CA 1
ATOM 656 C C . GLY A 1 86 ? 18.770 46.378 -16.661 1.00 50.03 86 GLY A C 1
ATOM 657 O O . GLY A 1 86 ? 18.688 45.493 -17.508 1.00 50.03 86 GLY A O 1
ATOM 658 N N . LYS A 1 87 ? 18.252 47.598 -16.849 1.00 53.91 87 LYS A N 1
ATOM 659 C CA . LYS A 1 87 ? 17.966 48.111 -18.193 1.00 53.91 87 LYS A CA 1
ATOM 660 C C . LYS A 1 87 ? 19.261 48.661 -18.797 1.00 53.91 87 LYS A C 1
ATOM 662 O O . LYS A 1 87 ? 19.917 49.475 -18.150 1.00 53.91 87 LYS A O 1
ATOM 667 N N . TYR A 1 88 ? 19.591 48.179 -19.993 1.00 53.62 88 TYR A N 1
ATOM 668 C CA . TYR A 1 88 ? 20.425 48.892 -20.960 1.00 53.62 88 TYR A CA 1
ATOM 669 C C . TYR A 1 88 ? 19.654 50.090 -21.520 1.00 53.62 88 TYR A C 1
ATOM 671 O O . TYR A 1 88 ? 18.404 49.977 -21.611 1.00 53.62 88 TYR A O 1
#

Secondary structure (DSSP, 8-state):
---GGGSSTTGGGGGG----S----EE-TTS---HHHHHHHHHHTS-TT-SS--HHHHHHTTPEEPTT--SS------PPP-------

Sequence (88 aa):
MKYLPLLVPVIILIASACGTATDKQWYKPNADYTTADFERDRVDCTPKKTTVLDETCMKERGWMPLSGDAGPAVKAPAIPPRQKGGKY

Foldseek 3Di:
DPCPVPPPPVVVVVPPPPDPPPPFDKDAPPDDDDPVRVVVQQVVQCPPVHNDGNPVSCVVVRIDTDPPPPDDPPPDPDDPDDPPDDDD

Radius of gyration: 23.43 Å; chains: 1; bounding box: 67×58×35 Å

pLDDT: mean 70.85, std 17.18, range [46.62, 93.06]